Protein AF-A0A932THY2-F1 (afdb_monomer_lite)

Radius of gyration: 24.13 Å; chains: 1; bounding box: 27×20×85 Å

Structure (mmCIF, N/CA/C/O backbone):
data_AF-A0A932THY2-F1
#
_entry.id   AF-A0A932THY2-F1
#
loop_
_atom_site.group_PDB
_atom_site.id
_atom_site.type_symbol
_atom_site.label_atom_id
_atom_site.label_alt_id
_atom_site.label_comp_id
_atom_site.label_asym_id
_atom_site.label_entity_id
_atom_site.label_seq_id
_atom_site.pdbx_PDB_ins_code
_atom_site.Cartn_x
_atom_site.Cartn_y
_atom_site.Cartn_z
_atom_site.occupancy
_atom_site.B_iso_or_equiv
_atom_site.auth_seq_id
_atom_site.auth_comp_id
_atom_site.auth_asym_id
_atom_site.auth_atom_id
_atom_site.pdbx_PDB_model_num
ATOM 1 N N . MET A 1 1 ? -17.844 4.626 16.558 1.00 63.12 1 MET A N 1
ATOM 2 C CA . MET A 1 1 ? -16.687 3.698 16.726 1.00 63.12 1 MET A CA 1
ATOM 3 C C . MET A 1 1 ? -16.689 2.547 15.719 1.00 63.12 1 MET A C 1
ATOM 5 O O . MET A 1 1 ? -15.655 2.341 15.100 1.00 63.12 1 MET A O 1
ATOM 9 N N . ARG A 1 2 ? -17.808 1.825 15.509 1.00 74.12 2 ARG A N 1
ATOM 10 C CA . ARG A 1 2 ? -17.905 0.784 14.458 1.00 74.12 2 ARG A CA 1
ATOM 11 C C . ARG A 1 2 ? -17.588 1.314 13.053 1.00 74.12 2 ARG A C 1
ATOM 13 O O . ARG A 1 2 ? -16.880 0.651 12.311 1.00 74.12 2 ARG A O 1
ATOM 20 N N . GLU A 1 3 ? -18.018 2.531 12.736 1.00 77.81 3 GLU A N 1
ATOM 21 C CA . GLU A 1 3 ? -17.757 3.177 11.439 1.00 77.81 3 GLU A CA 1
ATOM 22 C C . GLU A 1 3 ? -16.259 3.364 11.154 1.00 77.81 3 GLU A C 1
ATOM 24 O O . GLU A 1 3 ? -15.820 3.1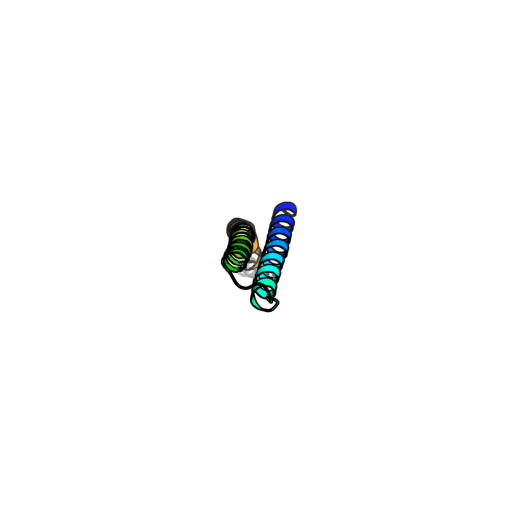05 10.042 1.00 77.81 3 GLU A O 1
ATOM 29 N N . LEU A 1 4 ? -15.449 3.725 12.160 1.00 78.50 4 LEU A N 1
ATOM 30 C CA . LEU A 1 4 ? -13.995 3.895 12.004 1.00 78.50 4 LEU A CA 1
ATOM 31 C C . LEU A 1 4 ? -13.278 2.564 11.742 1.00 78.50 4 LEU A C 1
ATOM 33 O O . LEU A 1 4 ? -12.307 2.523 10.992 1.00 78.50 4 LEU A O 1
ATOM 37 N N . ILE A 1 5 ? -13.761 1.476 12.349 1.00 80.81 5 ILE A N 1
ATOM 38 C CA . ILE A 1 5 ? -13.225 0.126 12.125 1.00 80.81 5 ILE A CA 1
ATOM 39 C C . ILE A 1 5 ? -13.543 -0.323 10.698 1.00 80.81 5 ILE A C 1
ATOM 41 O O . ILE A 1 5 ? -12.657 -0.805 9.998 1.00 80.81 5 ILE A O 1
ATOM 45 N N . ILE A 1 6 ? -14.784 -0.114 10.251 1.00 86.19 6 ILE A N 1
ATOM 46 C CA . ILE A 1 6 ? -15.207 -0.430 8.882 1.00 86.19 6 ILE A CA 1
ATOM 47 C C . ILE A 1 6 ? -14.406 0.406 7.877 1.00 86.19 6 ILE A C 1
ATOM 49 O O . ILE A 1 6 ? -13.888 -0.142 6.910 1.00 86.19 6 ILE A O 1
ATOM 53 N N . LEU A 1 7 ? -14.223 1.703 8.134 1.00 85.56 7 LEU A N 1
ATOM 54 C CA . LEU A 1 7 ? -13.434 2.589 7.280 1.00 85.56 7 LEU A CA 1
ATOM 55 C C . LEU A 1 7 ? -11.962 2.153 7.192 1.00 85.56 7 LEU A C 1
ATOM 57 O O . LEU A 1 7 ? -11.393 2.144 6.104 1.00 85.56 7 LEU A O 1
ATOM 61 N N . SER A 1 8 ? -11.354 1.759 8.317 1.00 84.44 8 SER A N 1
ATOM 62 C CA . SER A 1 8 ? -9.980 1.239 8.360 1.00 84.44 8 SER A CA 1
ATOM 63 C C . SER A 1 8 ? -9.851 -0.077 7.589 1.00 84.44 8 SER A C 1
ATOM 65 O O . SER A 1 8 ? -8.917 -0.232 6.805 1.00 84.44 8 SER A O 1
ATOM 67 N N . ALA A 1 9 ? -10.817 -0.990 7.739 1.00 86.25 9 ALA A N 1
ATOM 68 C CA . ALA A 1 9 ? -10.851 -2.246 6.998 1.00 86.25 9 ALA A CA 1
ATOM 69 C C . ALA A 1 9 ? -11.002 -2.011 5.487 1.00 86.25 9 ALA A C 1
ATOM 71 O O . ALA A 1 9 ? -10.247 -2.583 4.705 1.00 86.25 9 ALA A O 1
ATOM 72 N N . LEU A 1 10 ? -11.911 -1.122 5.076 1.00 89.50 10 LEU A N 1
ATOM 73 C CA . LEU A 1 10 ? -12.089 -0.747 3.672 1.00 89.50 10 LEU A CA 1
ATOM 74 C C . LEU A 1 10 ? -10.824 -0.098 3.099 1.00 89.50 10 LEU A C 1
ATOM 76 O O . LEU A 1 10 ? -10.372 -0.503 2.032 1.00 89.50 10 LEU A O 1
ATOM 80 N N . CYS A 1 11 ? -10.202 0.839 3.822 1.00 89.00 11 CYS A N 1
ATOM 81 C CA . CYS A 1 11 ? -8.923 1.426 3.412 1.00 89.00 11 CYS A CA 1
ATOM 82 C C . CYS A 1 11 ? -7.822 0.363 3.285 1.00 89.00 11 CYS A C 1
ATOM 84 O O . CYS A 1 11 ? -7.048 0.393 2.333 1.00 89.00 11 CYS A O 1
ATOM 86 N N . GLY A 1 12 ? -7.767 -0.603 4.206 1.00 87.25 12 GLY A N 1
ATOM 87 C CA . GLY A 1 12 ? -6.820 -1.715 4.145 1.00 87.25 12 GLY A CA 1
ATOM 88 C C . GLY A 1 12 ? -7.024 -2.602 2.914 1.00 87.25 12 GLY A C 1
ATOM 89 O O . GLY A 1 12 ? -6.059 -2.897 2.214 1.00 87.25 12 GLY A O 1
ATOM 90 N N . VAL A 1 13 ? -8.271 -2.981 2.612 1.00 91.88 13 VAL A N 1
ATOM 91 C CA . VAL A 1 13 ? -8.614 -3.798 1.432 1.00 91.88 13 VAL A CA 1
ATOM 92 C C . VAL A 1 13 ? -8.292 -3.059 0.136 1.00 91.88 13 VAL A C 1
ATOM 94 O O . VAL A 1 13 ? -7.672 -3.638 -0.752 1.00 91.88 13 VAL A O 1
ATOM 97 N N . VAL A 1 14 ? -8.651 -1.776 0.037 1.00 91.31 14 VAL A N 1
ATOM 98 C CA . VAL A 1 14 ? -8.335 -0.946 -1.136 1.00 91.31 14 VAL A CA 1
ATOM 99 C C . VAL A 1 14 ? -6.823 -0.821 -1.315 1.00 91.31 14 VAL A C 1
ATOM 101 O O . VAL A 1 14 ? -6.316 -1.052 -2.408 1.00 91.31 14 VAL A O 1
ATOM 104 N N . GLY A 1 15 ? -6.081 -0.540 -0.241 1.00 90.25 15 GLY A N 1
ATOM 105 C CA . GLY A 1 15 ? -4.625 -0.446 -0.293 1.00 90.25 15 GLY A CA 1
ATOM 106 C C . GLY A 1 15 ? -3.936 -1.763 -0.676 1.00 90.25 15 GLY A C 1
ATOM 107 O O . GLY A 1 15 ? -2.983 -1.749 -1.454 1.00 90.25 15 GLY A O 1
ATOM 108 N N . LEU A 1 16 ? -4.444 -2.908 -0.207 1.00 90.44 16 LEU A N 1
ATOM 109 C CA . LEU A 1 16 ? -3.989 -4.236 -0.643 1.00 90.44 16 LEU A CA 1
ATOM 110 C C . LEU A 1 16 ? -4.309 -4.499 -2.117 1.00 90.44 16 LEU A C 1
ATOM 112 O O . LEU A 1 16 ? -3.458 -5.014 -2.840 1.00 90.44 16 LEU A O 1
ATOM 116 N N . GLY A 1 17 ? -5.496 -4.100 -2.580 1.00 90.38 17 GLY A N 1
ATOM 117 C CA . GLY A 1 17 ? -5.851 -4.123 -3.998 1.00 90.38 17 GLY A CA 1
ATOM 118 C C . GLY A 1 17 ? -4.874 -3.298 -4.835 1.00 90.38 17 GLY A C 1
ATOM 119 O O . GLY A 1 17 ? -4.442 -3.747 -5.895 1.00 90.38 17 GLY A O 1
ATOM 120 N N . CYS A 1 18 ? -4.435 -2.147 -4.316 1.00 89.75 18 CYS A N 1
ATOM 121 C CA . CYS A 1 18 ? -3.433 -1.325 -4.978 1.00 89.75 18 CYS A CA 1
ATOM 122 C C . CYS A 1 18 ? -2.051 -1.977 -5.065 1.00 89.75 18 CYS A C 1
ATOM 124 O O . CYS A 1 18 ? -1.393 -1.883 -6.100 1.00 89.75 18 CYS A O 1
ATOM 126 N N . LEU A 1 19 ? -1.624 -2.690 -4.020 1.00 89.38 19 LEU A N 1
ATOM 127 C CA . LEU A 1 19 ? -0.397 -3.488 -4.067 1.00 89.38 19 LEU A CA 1
ATOM 128 C C . LEU A 1 19 ? -0.508 -4.650 -5.059 1.00 89.38 19 LEU A C 1
ATOM 130 O O . LEU A 1 19 ? 0.452 -4.929 -5.773 1.00 89.38 19 LEU A O 1
ATOM 134 N N . GLY A 1 20 ? -1.678 -5.290 -5.144 1.00 89.56 20 GLY A N 1
ATOM 135 C CA . GLY A 1 20 ? -1.966 -6.305 -6.157 1.00 89.56 20 GLY A CA 1
ATOM 136 C C . GLY A 1 20 ? -1.874 -5.746 -7.578 1.00 89.56 20 GLY A C 1
ATOM 137 O O . GLY A 1 20 ? -1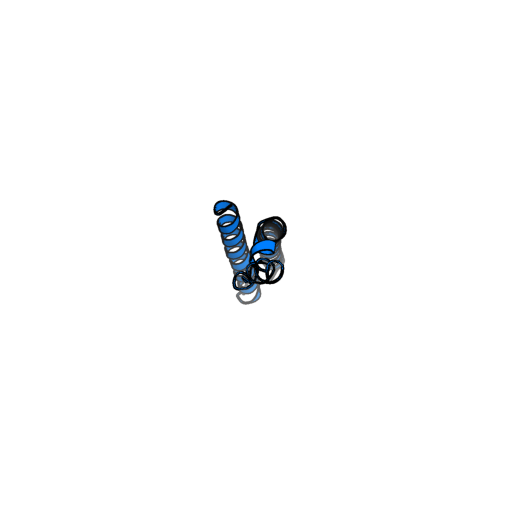.232 -6.356 -8.429 1.00 89.56 20 GLY A O 1
ATOM 138 N N . GLY A 1 21 ? -2.430 -4.554 -7.816 1.00 86.31 21 GLY A N 1
ATOM 139 C CA . GLY A 1 21 ? -2.324 -3.837 -9.089 1.00 86.31 21 GLY A CA 1
ATOM 140 C C . GLY A 1 21 ? -0.880 -3.482 -9.456 1.00 86.31 21 GLY A C 1
ATOM 141 O O . GLY A 1 21 ? -0.462 -3.718 -10.587 1.00 86.31 21 GLY A O 1
ATOM 142 N N . ALA A 1 22 ? -0.084 -3.008 -8.491 1.00 87.38 22 ALA A N 1
ATOM 143 C CA . ALA A 1 22 ? 1.346 -2.765 -8.691 1.00 87.38 22 ALA A CA 1
ATOM 144 C C . ALA A 1 22 ? 2.110 -4.059 -9.016 1.00 87.38 22 ALA A C 1
ATOM 146 O O . ALA A 1 22 ? 2.891 -4.088 -9.963 1.00 87.38 22 ALA A O 1
ATOM 147 N N . ALA A 1 23 ? 1.870 -5.140 -8.268 1.00 88.19 23 ALA A N 1
ATOM 148 C CA . ALA A 1 23 ? 2.504 -6.434 -8.506 1.00 88.19 23 ALA A CA 1
ATOM 149 C C . ALA A 1 23 ? 2.135 -6.999 -9.885 1.00 88.19 23 ALA A C 1
ATOM 151 O O . ALA A 1 23 ? 3.002 -7.498 -10.599 1.00 88.19 23 ALA A O 1
ATOM 152 N N . TRP A 1 24 ? 0.875 -6.856 -10.297 1.00 87.25 24 TRP A N 1
ATOM 153 C CA . TRP A 1 24 ? 0.424 -7.259 -11.624 1.00 87.25 24 TRP A CA 1
ATOM 154 C C . TRP A 1 24 ? 1.060 -6.411 -12.732 1.00 87.25 24 TRP A C 1
ATOM 156 O O . TRP A 1 24 ? 1.569 -6.975 -13.692 1.00 87.25 24 TRP A O 1
ATOM 166 N N . ALA A 1 25 ? 1.157 -5.089 -12.565 1.00 84.62 25 ALA A N 1
ATOM 167 C CA . ALA A 1 25 ? 1.869 -4.209 -13.501 1.00 84.62 25 ALA A CA 1
ATOM 168 C C . ALA A 1 25 ? 3.381 -4.513 -13.588 1.00 84.62 25 ALA A C 1
ATOM 170 O O . ALA A 1 25 ? 4.036 -4.229 -14.594 1.00 84.62 25 ALA A O 1
ATOM 171 N N . ILE A 1 26 ? 3.963 -5.107 -12.541 1.00 84.25 26 ILE A N 1
ATOM 172 C CA . ILE A 1 26 ? 5.354 -5.567 -12.547 1.00 84.25 26 ILE A CA 1
ATOM 173 C C . ILE A 1 26 ? 5.481 -6.932 -13.241 1.00 84.25 26 ILE A C 1
ATOM 175 O O . ILE A 1 26 ? 6.419 -7.127 -14.003 1.00 84.25 26 ILE A O 1
ATOM 179 N N . VAL A 1 27 ? 4.582 -7.885 -13.020 1.00 84.44 27 VAL A N 1
ATOM 180 C CA . VAL A 1 27 ? 4.750 -9.248 -13.562 1.00 84.44 27 VAL A CA 1
ATOM 181 C C . VAL A 1 27 ? 4.157 -9.404 -14.966 1.00 84.44 27 VAL A C 1
ATOM 183 O O . VAL A 1 27 ? 4.690 -10.157 -15.772 1.00 84.44 27 VAL A O 1
ATOM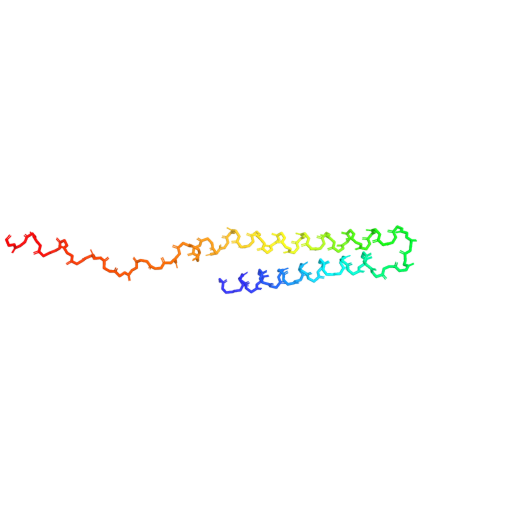 186 N N . GLY A 1 28 ? 3.075 -8.691 -15.272 1.00 74.75 28 GLY A N 1
ATOM 187 C CA . GLY A 1 28 ? 2.277 -8.868 -16.487 1.00 74.75 28 GLY A CA 1
ATOM 188 C C . GLY A 1 28 ? 2.697 -8.030 -17.695 1.00 74.75 28 GLY A C 1
ATOM 189 O O . GLY A 1 28 ? 1.943 -7.975 -18.657 1.00 74.75 28 GLY A O 1
ATOM 190 N N . ALA A 1 29 ? 3.839 -7.343 -17.662 1.00 59.31 29 ALA A N 1
ATOM 191 C CA . ALA A 1 29 ? 4.134 -6.330 -18.673 1.00 59.31 29 ALA A CA 1
ATOM 192 C C . ALA A 1 29 ? 4.849 -6.877 -19.922 1.00 59.31 29 ALA A C 1
ATOM 194 O O . ALA A 1 29 ? 6.046 -7.169 -19.880 1.00 59.31 29 ALA A O 1
ATOM 195 N N . GLU A 1 30 ? 4.114 -6.886 -21.039 1.00 62.28 30 GLU A N 1
ATOM 196 C CA . GLU A 1 30 ? 4.637 -6.693 -22.404 1.00 62.28 30 GLU A CA 1
ATOM 197 C C . GLU A 1 30 ? 4.918 -5.199 -22.708 1.00 62.28 30 GLU A C 1
ATOM 199 O O . GLU A 1 30 ? 5.610 -4.883 -23.673 1.00 62.28 30 GLU A O 1
ATOM 204 N N . ASP A 1 31 ? 4.444 -4.273 -21.861 1.00 60.25 31 ASP A N 1
ATOM 205 C CA . ASP A 1 31 ? 4.667 -2.829 -21.995 1.00 60.25 31 ASP A CA 1
ATOM 206 C C . ASP A 1 31 ? 6.061 -2.403 -21.493 1.00 60.25 31 ASP A C 1
ATOM 208 O O . ASP A 1 31 ? 6.396 -2.495 -20.302 1.00 60.25 31 ASP A O 1
ATOM 212 N N . VAL A 1 32 ? 6.889 -1.903 -22.414 1.00 62.00 32 VAL A N 1
ATOM 213 C CA . VAL A 1 32 ? 8.283 -1.501 -22.170 1.00 62.00 32 VAL A CA 1
ATOM 214 C C . VAL A 1 32 ? 8.383 0.028 -22.159 1.00 62.00 32 VAL A C 1
ATOM 216 O O . VAL A 1 32 ? 8.376 0.653 -23.215 1.00 62.00 32 VAL A O 1
ATOM 219 N N . GLY A 1 33 ? 8.505 0.663 -20.984 1.00 72.38 33 GLY A N 1
ATOM 220 C CA . GLY A 1 33 ? 8.790 2.105 -20.931 1.00 72.38 33 GLY A CA 1
ATOM 221 C C . GLY A 1 33 ? 8.386 2.862 -19.664 1.00 72.38 33 GLY A C 1
ATOM 222 O O . GLY A 1 33 ? 8.109 2.286 -18.609 1.00 72.38 33 GLY A O 1
ATOM 223 N N . VAL A 1 34 ? 8.371 4.195 -19.800 1.00 78.50 34 VAL A N 1
ATOM 224 C CA . VAL A 1 34 ? 8.039 5.187 -18.755 1.00 78.50 34 VAL A CA 1
ATOM 225 C C . VAL A 1 34 ? 6.612 5.007 -18.233 1.00 78.50 34 VAL A C 1
ATOM 227 O O . VAL A 1 34 ? 6.368 5.196 -17.043 1.00 78.50 34 VAL A O 1
ATOM 230 N N . GLU A 1 35 ? 5.686 4.581 -19.092 1.00 81.25 35 GLU A N 1
ATOM 231 C CA . GLU A 1 35 ? 4.276 4.370 -18.746 1.00 81.25 35 GLU A CA 1
ATOM 232 C C . GLU A 1 35 ? 4.108 3.318 -17.649 1.00 81.25 35 GLU A C 1
ATOM 234 O O . GLU A 1 35 ? 3.369 3.547 -16.696 1.00 81.25 35 GLU A O 1
ATOM 239 N N . ARG A 1 36 ? 4.873 2.221 -17.691 1.00 81.50 36 ARG A N 1
ATOM 240 C CA . ARG A 1 36 ? 4.843 1.191 -16.645 1.00 81.50 36 ARG A CA 1
ATOM 241 C C . ARG A 1 36 ? 5.361 1.707 -15.309 1.00 81.50 36 ARG A C 1
ATOM 243 O O . ARG A 1 36 ? 4.761 1.438 -14.273 1.00 81.50 36 ARG A O 1
ATOM 250 N N . ILE A 1 37 ? 6.465 2.455 -15.323 1.00 85.31 37 ILE A N 1
ATOM 251 C CA . ILE A 1 37 ? 7.035 3.048 -14.104 1.00 85.31 37 ILE A CA 1
ATOM 252 C C . ILE A 1 37 ? 6.032 4.026 -13.492 1.00 85.31 37 ILE A C 1
ATOM 254 O O . ILE A 1 37 ? 5.807 3.993 -12.283 1.00 85.31 37 ILE A O 1
ATOM 258 N N . PHE A 1 38 ? 5.392 4.850 -14.324 1.00 87.19 38 PHE A N 1
ATOM 259 C CA . PHE A 1 38 ? 4.343 5.761 -13.888 1.00 87.19 38 PHE A CA 1
ATOM 260 C C . PHE A 1 38 ? 3.168 4.998 -13.266 1.00 87.19 38 PHE A C 1
ATOM 262 O O . PHE A 1 38 ? 2.776 5.301 -12.144 1.00 87.19 38 PHE A O 1
ATOM 269 N N . LEU A 1 39 ? 2.682 3.947 -13.932 1.00 86.25 39 LEU A N 1
ATOM 270 C CA . LEU A 1 39 ? 1.570 3.120 -13.464 1.00 86.25 39 LEU A CA 1
ATOM 271 C C . LEU A 1 39 ? 1.886 2.466 -12.109 1.00 86.25 39 LEU A C 1
ATOM 273 O O . LEU A 1 39 ? 1.091 2.558 -11.174 1.00 86.25 39 LEU A O 1
ATOM 277 N N . VAL A 1 40 ? 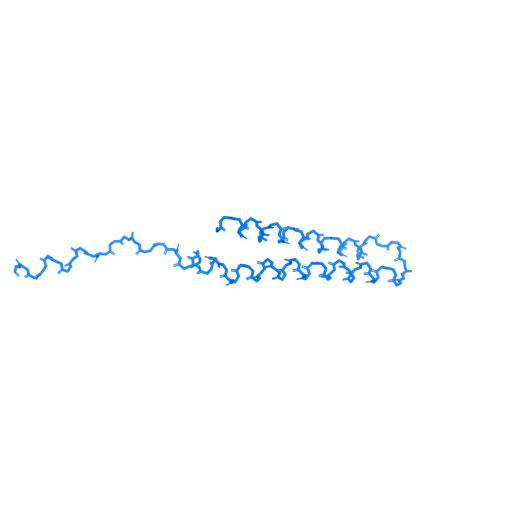3.076 1.876 -11.963 1.00 88.62 40 VAL A N 1
ATOM 278 C CA . VAL A 1 40 ? 3.544 1.271 -10.704 1.00 88.62 40 VAL A CA 1
ATOM 279 C C . VAL A 1 40 ? 3.665 2.318 -9.595 1.00 88.62 40 VAL A C 1
ATOM 281 O O . VAL A 1 40 ? 3.196 2.078 -8.483 1.00 88.62 40 VAL A O 1
ATOM 284 N N . LEU A 1 41 ? 4.241 3.490 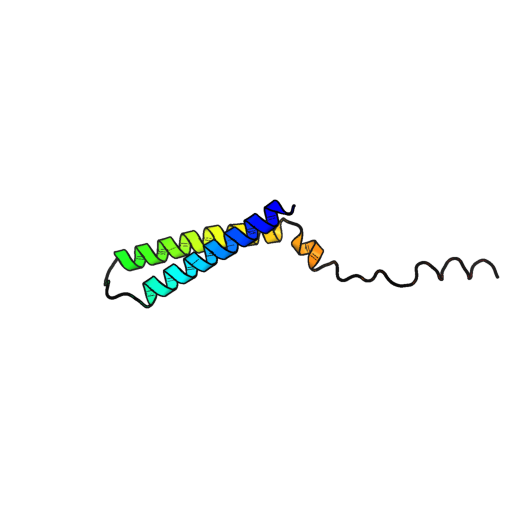-9.879 1.00 89.69 41 LEU A N 1
ATOM 285 C CA . LEU A 1 41 ? 4.347 4.580 -8.906 1.00 89.69 41 LEU A CA 1
ATOM 286 C C . LEU A 1 41 ? 2.974 5.080 -8.461 1.00 89.69 41 LEU A C 1
ATOM 288 O O . LEU A 1 41 ? 2.763 5.281 -7.267 1.00 89.69 41 LEU A O 1
ATOM 292 N N . THR A 1 42 ? 2.029 5.242 -9.389 1.00 91.00 42 THR A N 1
ATOM 293 C CA . THR A 1 42 ? 0.655 5.638 -9.073 1.00 91.00 42 THR A CA 1
ATOM 294 C C . THR A 1 42 ? -0.010 4.611 -8.158 1.00 91.00 42 THR A C 1
ATOM 296 O O . THR A 1 42 ? -0.545 4.986 -7.115 1.00 91.00 42 THR A O 1
ATOM 299 N N . TRP A 1 43 ? 0.082 3.316 -8.477 1.00 91.88 43 TRP A N 1
ATOM 300 C CA . TRP A 1 43 ? -0.456 2.258 -7.617 1.00 91.88 43 TRP A CA 1
ATOM 301 C C . TRP A 1 43 ? 0.185 2.244 -6.226 1.00 91.88 43 TRP A C 1
ATOM 303 O O . TRP A 1 43 ? -0.527 2.116 -5.230 1.00 91.88 43 TRP A O 1
ATOM 313 N N . LEU A 1 44 ? 1.506 2.422 -6.134 1.00 91.25 44 LEU A N 1
ATOM 314 C CA . LEU A 1 44 ? 2.220 2.487 -4.857 1.00 91.25 44 LEU A CA 1
ATOM 315 C C . LEU A 1 44 ? 1.834 3.719 -4.032 1.00 91.25 44 LEU A C 1
ATOM 317 O O . LEU A 1 44 ? 1.674 3.604 -2.818 1.00 91.25 44 LEU A O 1
ATOM 321 N N . LEU A 1 45 ? 1.644 4.876 -4.669 1.00 93.25 45 LEU A N 1
ATOM 322 C CA . LEU A 1 45 ? 1.169 6.098 -4.015 1.00 93.25 45 LEU A CA 1
ATOM 323 C C . LEU A 1 45 ? -0.216 5.890 -3.404 1.00 93.25 45 LEU A C 1
ATOM 325 O O . LEU A 1 45 ? -0.414 6.191 -2.227 1.00 93.25 45 LEU A O 1
ATOM 329 N N . PHE A 1 46 ? -1.154 5.321 -4.163 1.00 90.44 46 PHE A N 1
ATOM 330 C CA . PHE A 1 46 ? -2.479 4.998 -3.638 1.00 90.44 46 PHE A CA 1
ATOM 331 C C . PHE A 1 46 ? -2.411 3.952 -2.524 1.00 90.44 46 PHE A C 1
ATOM 333 O O . PHE A 1 46 ? -3.026 4.147 -1.475 1.00 90.44 46 PHE A O 1
ATOM 340 N N . ALA A 1 47 ? -1.614 2.893 -2.689 1.00 91.56 47 ALA A N 1
ATOM 341 C CA . ALA A 1 47 ? -1.408 1.893 -1.647 1.00 91.56 47 ALA A CA 1
ATOM 342 C C . ALA A 1 47 ? -0.894 2.532 -0.350 1.00 91.56 47 ALA A C 1
ATOM 344 O O . ALA A 1 47 ? -1.469 2.307 0.713 1.00 91.56 47 ALA A O 1
ATOM 345 N N . ALA A 1 48 ? 0.140 3.373 -0.435 1.00 91.44 48 ALA A N 1
ATOM 346 C CA . ALA A 1 48 ? 0.712 4.070 0.710 1.00 91.44 48 ALA A CA 1
ATOM 347 C C . ALA A 1 48 ? -0.301 5.006 1.382 1.00 91.44 48 ALA A C 1
ATOM 349 O O . ALA A 1 48 ? -0.369 5.054 2.609 1.00 91.44 48 ALA A O 1
ATOM 350 N N . LEU A 1 49 ? -1.116 5.714 0.599 1.00 92.06 49 LEU A N 1
ATOM 351 C CA . LEU A 1 49 ? -2.105 6.655 1.115 1.00 92.06 49 LEU A CA 1
ATOM 352 C C . LEU A 1 49 ? -3.234 5.929 1.862 1.00 92.06 49 LEU A C 1
ATOM 354 O O . LEU A 1 49 ? -3.550 6.281 3.000 1.00 92.06 49 LEU A O 1
ATOM 358 N N . PHE A 1 50 ? -3.786 4.865 1.273 1.00 89.31 50 PHE A N 1
ATOM 359 C CA . PHE A 1 50 ? -4.866 4.085 1.882 1.00 89.31 50 PHE A CA 1
ATOM 360 C C . PHE A 1 50 ? -4.389 3.213 3.054 1.00 89.31 50 PHE A C 1
ATOM 362 O O . PHE A 1 50 ? -5.032 3.206 4.105 1.00 89.31 50 PHE A O 1
ATOM 369 N N . LEU A 1 51 ? -3.241 2.535 2.939 1.00 88.56 51 LEU A N 1
ATOM 370 C CA . LEU A 1 51 ? -2.654 1.768 4.049 1.00 88.56 51 LEU A CA 1
ATOM 371 C C . LEU A 1 51 ? -2.166 2.687 5.173 1.00 88.56 51 LEU A C 1
ATOM 373 O O . LEU A 1 51 ? -2.325 2.357 6.348 1.00 88.56 51 LEU A O 1
ATOM 377 N N . GLY A 1 52 ? -1.618 3.854 4.828 1.00 87.44 52 GLY A N 1
ATOM 378 C CA . GLY A 1 52 ? -1.220 4.884 5.783 1.00 87.44 52 GLY A CA 1
ATOM 379 C C . GLY A 1 52 ? -2.412 5.393 6.588 1.00 87.44 52 GLY A C 1
ATOM 380 O O . GLY A 1 52 ? -2.355 5.405 7.816 1.00 87.44 52 GLY A O 1
ATOM 381 N N . MET A 1 53 ? -3.525 5.713 5.920 1.00 85.25 53 MET A N 1
ATOM 382 C CA . MET A 1 53 ? -4.797 6.061 6.565 1.00 85.25 53 MET A CA 1
ATOM 383 C C . MET A 1 53 ? -5.327 4.929 7.450 1.00 85.25 53 MET A C 1
ATOM 385 O O . MET A 1 53 ? -5.668 5.165 8.609 1.00 85.25 53 MET A O 1
ATOM 389 N N . ALA A 1 54 ? -5.342 3.689 6.953 1.00 84.44 54 ALA A N 1
ATOM 390 C CA . ALA A 1 54 ? -5.794 2.533 7.723 1.00 84.44 54 ALA A CA 1
ATOM 391 C C . ALA A 1 54 ? -4.957 2.333 8.998 1.00 84.44 54 ALA A C 1
ATOM 393 O O . ALA A 1 54 ? -5.518 2.164 10.083 1.00 84.44 54 ALA A O 1
ATOM 394 N N . GLY A 1 55 ? -3.628 2.410 8.879 1.00 82.81 55 GLY A N 1
ATOM 395 C CA . GLY A 1 55 ? -2.689 2.287 9.990 1.00 82.81 55 GLY A CA 1
ATOM 396 C C . GLY A 1 55 ? -2.765 3.457 10.972 1.00 82.81 55 GLY A C 1
ATOM 397 O O . GLY A 1 55 ? -2.678 3.253 12.182 1.00 82.81 55 GLY A O 1
ATOM 398 N N . TRP A 1 56 ? -2.980 4.677 10.482 1.00 83.88 56 TRP A N 1
ATOM 399 C CA . TRP A 1 56 ? -3.181 5.859 11.316 1.00 83.88 56 TRP A CA 1
ATOM 400 C C . TRP A 1 56 ? -4.459 5.750 12.150 1.00 83.88 56 TRP A C 1
ATOM 402 O O . TRP A 1 56 ? -4.418 5.906 13.371 1.00 83.88 56 TRP A O 1
ATOM 412 N N . ILE A 1 57 ? -5.574 5.373 11.520 1.00 77.88 57 ILE A N 1
ATOM 413 C CA . ILE A 1 57 ? -6.859 5.145 12.196 1.00 77.88 57 ILE A CA 1
ATOM 414 C C . ILE A 1 57 ? -6.740 3.998 13.208 1.00 77.88 57 ILE A C 1
ATOM 416 O O . ILE A 1 57 ? -7.233 4.115 14.330 1.00 77.88 57 ILE A O 1
ATOM 420 N N . ALA A 1 58 ? -6.028 2.921 12.864 1.00 75.62 58 ALA A N 1
ATOM 421 C CA . ALA A 1 58 ? -5.766 1.814 13.782 1.00 75.62 58 ALA A CA 1
ATOM 422 C C . ALA A 1 58 ? -4.909 2.226 14.997 1.00 75.62 58 ALA A C 1
ATOM 424 O O . ALA A 1 58 ? -5.073 1.666 16.081 1.00 75.62 58 ALA A O 1
ATOM 425 N N . ARG A 1 59 ? -4.016 3.216 14.840 1.00 76.00 59 ARG A N 1
ATOM 426 C CA . ARG A 1 59 ? -3.172 3.752 15.924 1.00 76.00 59 ARG A CA 1
ATOM 427 C C . ARG A 1 59 ? -3.890 4.770 16.811 1.00 76.00 59 ARG A C 1
ATOM 429 O O . ARG A 1 59 ? -3.603 4.813 18.008 1.00 76.00 59 ARG A O 1
ATOM 436 N N . GLN A 1 60 ? -4.779 5.587 16.245 1.00 71.81 60 GLN A N 1
ATOM 437 C CA . GLN A 1 60 ? -5.536 6.614 16.975 1.00 71.81 60 GLN A CA 1
ATOM 438 C C . GLN A 1 60 ? -6.803 6.073 17.643 1.00 71.81 60 GLN A C 1
ATOM 440 O O . GLN A 1 60 ? -7.216 6.554 18.695 1.00 71.81 60 GLN A O 1
ATOM 445 N N . GLY A 1 61 ? -7.430 5.077 17.027 1.00 61.72 61 GLY A N 1
ATOM 446 C CA . GLY A 1 61 ? -8.662 4.470 17.491 1.00 61.72 61 GLY A CA 1
ATOM 447 C C . GLY A 1 61 ? -8.438 3.217 18.354 1.00 61.72 61 GLY A C 1
ATOM 448 O O . GLY A 1 61 ? -7.325 2.755 18.557 1.00 61.72 61 GLY A O 1
ATOM 449 N N . PRO A 1 62 ? -9.506 2.595 18.851 1.00 54.19 62 PRO A N 1
ATOM 450 C CA . PRO A 1 62 ? -9.564 1.666 19.993 1.00 54.19 62 PRO A CA 1
ATOM 451 C C . PRO A 1 62 ? -8.805 0.316 19.909 1.00 54.19 62 PRO A C 1
ATOM 453 O O . PRO A 1 62 ? -8.914 -0.477 20.845 1.00 54.19 62 PRO A O 1
ATOM 456 N N . LEU A 1 63 ? -8.012 0.018 18.871 1.00 52.62 63 LEU A N 1
ATOM 457 C CA . LEU A 1 63 ? -7.265 -1.253 18.750 1.00 52.62 63 LEU A CA 1
ATOM 458 C C . LEU A 1 63 ? -6.148 -1.409 19.796 1.00 52.62 63 LEU A C 1
ATOM 460 O O . LEU A 1 63 ? -5.888 -2.524 20.249 1.00 52.62 63 LEU A O 1
ATOM 464 N N . ARG A 1 64 ? -5.576 -0.300 20.291 1.00 52.53 64 ARG A N 1
ATOM 465 C CA . ARG A 1 64 ? -4.706 -0.326 21.487 1.00 52.53 64 ARG A CA 1
ATOM 466 C C . ARG A 1 64 ? -5.428 -0.841 22.736 1.00 52.53 64 ARG A C 1
ATOM 468 O O . ARG A 1 64 ? -4.770 -1.375 23.620 1.00 52.53 64 ARG A O 1
ATOM 475 N N . ASN A 1 65 ? -6.754 -0.709 22.813 1.00 52.84 65 ASN A N 1
ATOM 476 C CA . ASN A 1 65 ? -7.555 -1.190 23.942 1.00 52.84 65 ASN A CA 1
ATOM 477 C C . ASN A 1 65 ? -8.087 -2.617 23.744 1.00 52.84 65 ASN A C 1
ATOM 479 O O . ASN A 1 65 ? -8.442 -3.251 24.730 1.00 52.84 65 ASN A O 1
ATOM 483 N N . LEU A 1 66 ? -8.113 -3.145 22.515 1.00 53.91 66 LEU A N 1
ATOM 484 C CA . LEU A 1 66 ? -8.429 -4.556 22.249 1.00 53.91 66 LEU A CA 1
ATOM 485 C C . LEU A 1 66 ? -7.234 -5.466 22.563 1.00 53.91 66 LEU A C 1
ATOM 487 O O . LEU A 1 66 ? -7.409 -6.480 23.226 1.00 53.91 66 LEU A O 1
ATOM 491 N N . GLY A 1 67 ? -6.007 -5.054 22.218 1.00 51.00 67 GLY A N 1
ATOM 492 C CA . GLY A 1 67 ? -4.790 -5.772 22.633 1.00 51.00 67 GLY A CA 1
ATOM 493 C C . GLY A 1 67 ? -4.494 -5.698 24.139 1.00 51.00 67 GLY A C 1
ATOM 494 O O . GLY A 1 67 ? -3.694 -6.474 24.648 1.00 51.00 67 GLY A O 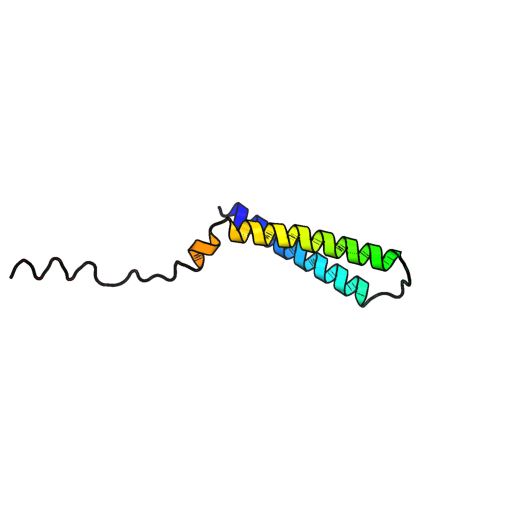1
ATOM 495 N N . ARG A 1 68 ? -5.143 -4.777 24.865 1.00 50.47 68 ARG A N 1
ATOM 496 C CA . ARG A 1 68 ? -4.997 -4.600 26.322 1.00 50.47 68 ARG A CA 1
ATOM 497 C C . ARG A 1 68 ? -6.162 -5.172 27.132 1.00 50.47 68 ARG A C 1
ATOM 499 O O . ARG A 1 68 ? -6.141 -5.081 28.353 1.00 50.47 68 ARG A O 1
ATOM 506 N N . LYS A 1 69 ? -7.169 -5.744 26.469 1.00 47.72 69 LYS A N 1
ATOM 507 C CA . LYS A 1 69 ? -8.310 -6.415 27.100 1.00 47.72 69 LYS A CA 1
ATOM 508 C C . LYS A 1 69 ? -8.321 -7.895 26.715 1.00 47.72 69 LYS A C 1
ATOM 510 O O . LYS A 1 69 ? -9.267 -8.371 26.100 1.00 47.72 69 LYS A O 1
ATOM 515 N N . LEU A 1 70 ? -7.275 -8.623 27.109 1.00 45.81 70 LEU A N 1
ATOM 516 C CA . LEU A 1 70 ? -7.518 -9.981 27.591 1.00 45.81 70 LEU A CA 1
ATOM 517 C C . LEU A 1 70 ? -8.034 -9.845 29.035 1.00 45.81 70 LEU A C 1
ATOM 519 O O . LEU A 1 70 ? -7.432 -9.105 29.816 1.00 45.81 70 LEU A O 1
ATOM 523 N N . PRO A 1 71 ? -9.168 -10.471 29.378 1.00 44.31 71 PRO A N 1
ATOM 524 C CA . PRO A 1 71 ? -9.827 -10.277 30.657 1.00 44.31 71 PRO A CA 1
ATOM 525 C C . PRO A 1 71 ? -9.061 -11.030 31.747 1.00 44.31 71 PRO A C 1
ATOM 527 O O . PRO A 1 71 ? -8.947 -12.248 31.701 1.00 44.31 71 PRO A O 1
ATOM 530 N N . ALA A 1 72 ? -8.576 -10.310 32.752 1.00 44.94 72 ALA A N 1
ATOM 531 C CA . ALA A 1 72 ? -8.376 -10.860 34.088 1.00 44.94 72 ALA A CA 1
ATOM 532 C C . ALA A 1 72 ? -9.451 -10.244 34.992 1.00 44.94 72 ALA A C 1
ATOM 534 O O . ALA A 1 72 ? -9.169 -9.461 35.893 1.00 44.94 72 ALA A O 1
ATOM 535 N N . GLU A 1 73 ? -10.711 -10.530 34.668 1.00 49.62 73 GLU A N 1
ATOM 536 C CA . GLU A 1 73 ? -11.837 -10.327 35.575 1.00 49.62 73 GLU A CA 1
ATOM 537 C C . GLU A 1 73 ? -12.363 -11.712 35.951 1.00 49.62 73 GLU A C 1
ATOM 539 O O . GLU A 1 73 ? -13.366 -12.188 35.436 1.00 49.62 73 GLU A O 1
ATOM 544 N N . SER A 1 74 ? -11.615 -12.395 36.811 1.00 48.06 74 SER A N 1
ATOM 545 C CA . SER A 1 74 ? -12.131 -13.477 37.643 1.00 48.06 74 SER A CA 1
ATOM 546 C C . SER A 1 74 ? -11.174 -13.656 38.816 1.00 48.06 74 SER A C 1
ATOM 548 O O . SER A 1 74 ? -10.035 -14.060 38.604 1.00 48.06 74 SER A O 1
ATOM 550 N N . GLU A 1 75 ? -11.680 -13.369 40.023 1.00 43.06 75 GLU A N 1
ATOM 551 C CA . GLU A 1 75 ? -11.073 -13.674 41.332 1.00 43.06 75 GLU A CA 1
ATOM 552 C C . GLU A 1 75 ? -9.901 -12.730 41.700 1.00 43.06 75 GLU A C 1
ATOM 554 O O . GLU A 1 75 ? -8.903 -12.648 41.010 1.00 43.06 75 GLU A O 1
ATOM 559 N N . VAL A 1 76 ? -9.875 -11.912 42.757 1.00 43.91 76 VAL A N 1
ATOM 560 C CA . VAL A 1 76 ? -10.422 -12.023 44.108 1.00 43.91 76 VAL A CA 1
ATOM 561 C C . VAL A 1 76 ? -10.503 -10.595 44.688 1.00 43.91 76 VAL A C 1
ATOM 563 O O . VAL A 1 76 ? -9.658 -10.170 45.465 1.00 43.91 76 VAL A O 1
ATOM 566 N N . LYS A 1 77 ? -11.546 -9.822 44.363 1.00 45.22 77 LYS A N 1
ATOM 567 C CA . LYS A 1 77 ? -11.936 -8.652 45.187 1.00 45.22 77 LYS A CA 1
ATOM 568 C C . LYS A 1 77 ? -12.796 -9.081 46.394 1.00 45.22 77 LYS A C 1
ATOM 570 O O . LYS A 1 77 ? -13.509 -8.273 46.974 1.00 45.22 77 LYS A O 1
ATOM 575 N N . SER A 1 78 ? -12.746 -10.369 46.756 1.00 47.72 78 SER A N 1
ATOM 576 C CA . SER A 1 78 ? -13.621 -10.996 47.756 1.00 47.72 78 SER A CA 1
ATOM 577 C C . SER A 1 78 ? -12.887 -11.653 48.937 1.00 47.72 78 SER A C 1
ATOM 579 O O . SER A 1 78 ? -13.556 -12.212 49.798 1.00 47.72 78 SER A O 1
ATOM 581 N N . ALA A 1 79 ? -11.551 -11.579 49.032 1.00 45.84 79 ALA A N 1
ATOM 582 C CA . ALA A 1 79 ? -10.808 -12.125 50.184 1.00 45.84 79 ALA A CA 1
ATOM 583 C C . ALA A 1 79 ? -10.392 -11.072 51.227 1.00 45.84 79 ALA A C 1
ATOM 585 O O . ALA A 1 79 ? -10.082 -11.435 52.358 1.00 45.84 79 ALA A O 1
ATOM 586 N N . GLU A 1 80 ? -10.426 -9.776 50.903 1.00 50.44 80 GLU A N 1
ATOM 587 C CA . GLU A 1 80 ? -9.972 -8.726 51.833 1.00 50.44 80 GLU A CA 1
ATOM 588 C C . GLU A 1 80 ? -11.076 -8.226 52.786 1.00 50.44 80 GLU A C 1
ATOM 590 O O . GLU A 1 80 ? -10.788 -7.574 53.782 1.00 50.44 80 GLU A O 1
ATOM 595 N N . ALA A 1 81 ? -12.340 -8.602 52.555 1.00 49.03 81 ALA A N 1
ATOM 596 C CA . ALA A 1 81 ? -13.464 -8.245 53.431 1.00 49.03 81 ALA A CA 1
ATOM 597 C C . ALA A 1 81 ? -13.811 -9.319 54.488 1.00 49.03 81 ALA A C 1
ATOM 599 O O . ALA A 1 81 ? -14.638 -9.067 55.358 1.00 49.03 81 ALA A O 1
ATOM 600 N N . GLY A 1 82 ? -13.193 -10.509 54.435 1.00 48.06 82 GLY A N 1
ATOM 601 C CA . GLY A 1 82 ? -13.520 -11.647 55.313 1.00 48.06 82 GLY A CA 1
ATOM 602 C C . GLY A 1 82 ? -12.510 -11.953 56.425 1.00 48.06 82 GLY A C 1
ATOM 603 O O . GLY A 1 82 ? -12.795 -12.785 57.278 1.00 48.06 82 GLY A O 1
ATOM 604 N N . LYS A 1 83 ? -11.336 -11.306 56.441 1.00 44.91 83 LYS A N 1
ATOM 605 C CA . LYS A 1 83 ? -10.284 -11.558 57.450 1.00 44.91 83 LYS A CA 1
ATOM 606 C C . LYS A 1 83 ? -10.042 -10.400 58.424 1.00 44.91 83 LYS A C 1
ATOM 608 O O . LYS A 1 83 ? -9.191 -10.511 59.295 1.00 44.91 83 LYS A O 1
ATOM 613 N N . ALA A 1 84 ? -10.805 -9.314 58.292 1.00 49.88 84 ALA A N 1
ATOM 614 C CA . ALA A 1 84 ? -10.831 -8.200 59.244 1.00 49.88 84 ALA A CA 1
ATOM 615 C C . ALA A 1 84 ? -11.969 -8.325 60.284 1.00 49.88 84 ALA A C 1
ATOM 617 O O . ALA A 1 84 ? -12.223 -7.381 61.025 1.00 49.88 84 ALA A O 1
ATOM 618 N N . ALA A 1 85 ? -12.668 -9.468 60.325 1.00 50.28 85 ALA A N 1
ATOM 619 C CA . ALA A 1 85 ? -13.827 -9.696 61.191 1.00 50.28 85 ALA A CA 1
ATOM 620 C C . ALA A 1 85 ? -13.818 -11.061 61.914 1.00 50.28 85 ALA A C 1
ATOM 622 O O . ALA A 1 85 ? -14.886 -11.548 62.281 1.00 50.28 85 ALA A O 1
ATOM 623 N N . SER A 1 86 ? -12.648 -11.681 62.131 1.00 39.97 86 SER A N 1
ATOM 624 C CA . SER A 1 86 ? -12.529 -12.832 63.037 1.00 39.97 86 SER A CA 1
ATOM 625 C C . SER A 1 86 ? -11.204 -12.878 63.776 1.00 39.97 86 SER A C 1
ATOM 627 O O . SER A 1 86 ? -10.188 -12.434 63.197 1.00 39.97 86 SER A O 1
#

Sequence (86 aa):
MRELIILSALCGVVGLGCLGGAAWAIVGAEDVGVERIFLVLTWLLFAALFLGMAGWIARQGPLRNLGRKLPAESEVKSAEAGKAAS

Foldseek 3Di:
DVVLLVLLVVLQVQLVVLVVQLVCLVPVDPDDDPVSVVSNVVSNVSSCVSNVSSVVSCVVDCVVVVVVPPDPPDDDPPPVVPPVPD

pLDDT: mean 73.04, std 17.66, range [39.97, 93.25]

Secondary structure (DSSP, 8-state):
-HHHHHHHHHHHHHHHHHHHHHHHHHHS----SHHHHHHHHHHHHHHHHHHHHHHHHHHHSTHHHHTT-----SS-TTSSSSSS--